Protein AF-E9SBH8-F1 (afdb_monomer_lite)

Sequence (63 aa):
MKDNKEKQNKSENIELSEEDKIAFVKAMKIGYYKEFHKQGLITDQQLEMLIAMQDRTDISQTA

Radius of gyration: 21.0 Å; chains: 1; bounding box: 33×51×55 Å

Foldseek 3Di:
DDDDPPPPPPPPPPDDDPVVVLVVVLVVQLVVLVVCVVVVVDDPVVSVVSNVVSVVVVVPPPD

pLDDT: mean 80.28, std 19.34, range [36.06, 98.25]

Structure (mmCIF, N/CA/C/O backbone):
data_AF-E9SBH8-F1
#
_entry.id   AF-E9SBH8-F1
#
loop_
_atom_site.group_PDB
_atom_site.id
_atom_site.type_symbol
_atom_site.label_atom_id
_atom_site.label_alt_id
_atom_site.label_comp_id
_atom_site.label_asym_id
_atom_site.label_entity_id
_atom_site.label_seq_id
_atom_site.pdbx_PDB_ins_code
_atom_site.Cartn_x
_atom_site.Cartn_y
_atom_site.Cartn_z
_atom_site.occupancy
_atom_site.B_iso_or_equiv
_atom_site.auth_seq_id
_atom_site.auth_comp_id
_atom_site.auth_asym_id
_atom_site.auth_atom_id
_atom_site.pdbx_PDB_model_num
ATOM 1 N N . MET A 1 1 ? 9.304 -38.915 -43.972 1.00 43.47 1 MET A N 1
ATOM 2 C CA . MET A 1 1 ? 10.319 -38.053 -43.329 1.00 43.47 1 MET A CA 1
ATOM 3 C C . MET A 1 1 ? 9.859 -36.612 -43.457 1.00 43.47 1 MET A C 1
ATOM 5 O O . MET A 1 1 ? 9.542 -36.251 -44.580 1.00 43.47 1 MET A O 1
ATOM 9 N N . LYS A 1 2 ? 9.929 -35.860 -42.341 1.00 47.44 2 LYS A N 1
ATOM 10 C CA . LYS A 1 2 ? 10.098 -34.391 -42.243 1.00 47.44 2 LYS A CA 1
ATOM 11 C C . LYS A 1 2 ? 8.855 -33.546 -42.613 1.00 47.44 2 LYS A C 1
ATOM 13 O O . LYS A 1 2 ? 8.234 -33.800 -43.628 1.00 47.44 2 LYS A O 1
ATOM 18 N N . ASP A 1 3 ? 8.358 -32.599 -41.812 1.00 44.94 3 ASP A N 1
ATOM 19 C CA . ASP A 1 3 ? 8.978 -31.771 -40.770 1.00 44.94 3 ASP A CA 1
ATOM 20 C C . ASP A 1 3 ? 7.951 -31.355 -39.697 1.00 44.94 3 ASP A C 1
ATOM 22 O O . ASP A 1 3 ? 6.988 -30.647 -39.991 1.00 44.94 3 ASP A O 1
ATOM 26 N N . ASN A 1 4 ? 8.180 -31.739 -38.438 1.00 53.91 4 ASN A N 1
ATOM 27 C CA . ASN A 1 4 ? 7.499 -31.145 -37.288 1.00 53.91 4 ASN A CA 1
ATOM 28 C C . ASN A 1 4 ? 8.361 -29.965 -36.818 1.00 53.91 4 ASN A C 1
ATOM 30 O O . ASN A 1 4 ? 9.355 -30.160 -36.121 1.00 53.91 4 ASN A O 1
ATOM 34 N N . LYS A 1 5 ? 8.045 -28.742 -37.263 1.00 54.09 5 LYS A N 1
ATOM 35 C CA . LYS A 1 5 ? 8.680 -27.530 -36.727 1.00 54.09 5 LYS A CA 1
ATOM 36 C C . LYS A 1 5 ? 8.131 -27.286 -35.326 1.00 54.09 5 LYS A C 1
ATOM 38 O O . LYS A 1 5 ? 7.144 -26.574 -35.153 1.00 54.09 5 LYS A O 1
ATOM 43 N N . GLU A 1 6 ? 8.789 -27.876 -34.335 1.00 56.94 6 GLU A N 1
ATOM 44 C CA . GLU A 1 6 ? 8.713 -27.422 -32.952 1.00 5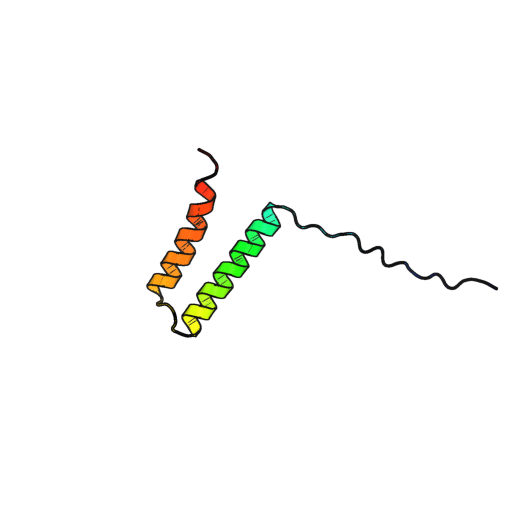6.94 6 GLU A CA 1
ATOM 45 C C . GLU A 1 6 ? 9.100 -25.941 -32.932 1.00 56.94 6 GLU A C 1
ATOM 47 O O . GLU A 1 6 ? 10.260 -25.565 -33.107 1.00 56.94 6 GLU A O 1
ATOM 52 N N . LYS A 1 7 ? 8.097 -25.072 -32.782 1.00 57.53 7 LYS A N 1
ATOM 53 C CA . LYS A 1 7 ? 8.329 -23.683 -32.408 1.00 57.53 7 LYS A CA 1
ATOM 54 C C . LYS A 1 7 ? 8.903 -23.726 -30.999 1.00 57.53 7 LYS A C 1
ATOM 56 O O . LYS A 1 7 ? 8.160 -23.840 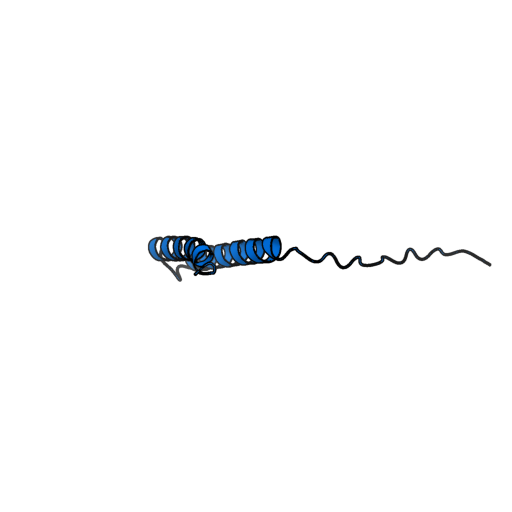-30.029 1.00 57.53 7 LYS A O 1
ATOM 61 N N . GLN A 1 8 ? 10.228 -23.677 -30.898 1.00 52.31 8 GLN A N 1
ATOM 62 C CA . GLN A 1 8 ? 10.895 -23.315 -29.660 1.00 52.31 8 GLN A CA 1
ATOM 63 C C . GLN A 1 8 ? 10.336 -21.954 -29.242 1.00 52.31 8 GLN A C 1
ATOM 65 O O . GLN A 1 8 ? 10.678 -20.928 -29.831 1.00 52.31 8 GLN A O 1
ATOM 70 N N . ASN A 1 9 ? 9.442 -21.953 -28.252 1.00 59.66 9 ASN A N 1
ATOM 71 C CA . ASN A 1 9 ? 9.145 -20.769 -27.463 1.00 59.66 9 ASN A CA 1
ATOM 72 C C . ASN A 1 9 ? 10.443 -20.411 -26.748 1.00 59.66 9 ASN A C 1
ATOM 74 O O . ASN A 1 9 ? 10.723 -20.884 -25.649 1.00 59.66 9 ASN A O 1
ATOM 78 N N . LYS A 1 10 ? 11.275 -19.626 -27.429 1.00 57.94 10 LYS A N 1
ATOM 79 C CA . LYS A 1 10 ? 12.379 -18.921 -26.810 1.00 57.94 10 LYS A CA 1
ATOM 80 C C . LYS A 1 10 ? 11.715 -18.025 -25.772 1.00 57.94 10 LYS A C 1
ATOM 82 O O . LYS A 1 10 ? 11.058 -17.055 -26.136 1.00 57.94 10 LYS A O 1
ATOM 87 N N . SER A 1 11 ? 11.782 -18.412 -24.500 1.00 64.06 11 SER A N 1
ATOM 88 C CA . SER A 1 11 ? 11.441 -17.514 -23.408 1.00 64.06 11 SER A CA 1
ATOM 89 C C . SER A 1 11 ? 12.473 -16.398 -23.467 1.00 64.06 11 SER A C 1
ATOM 91 O O . SER A 1 11 ? 13.576 -16.524 -22.933 1.00 64.06 11 SER A O 1
ATOM 93 N N . GLU A 1 12 ? 12.175 -15.353 -24.231 1.00 69.25 12 GLU A N 1
ATOM 94 C CA . GLU A 1 12 ? 12.879 -14.095 -24.079 1.00 69.25 12 GLU A CA 1
ATOM 95 C C . GLU A 1 12 ? 12.705 -13.726 -22.612 1.00 69.25 12 GLU A C 1
ATOM 97 O O . GLU A 1 12 ? 11.586 -13.655 -22.104 1.00 69.25 12 GLU A O 1
ATOM 102 N N . ASN A 1 13 ? 13.827 -13.669 -21.900 1.00 70.88 13 ASN A N 1
ATOM 103 C CA . ASN A 1 13 ? 13.850 -13.294 -20.503 1.00 70.88 13 ASN A CA 1
ATOM 104 C C . ASN A 1 13 ? 13.426 -11.823 -20.461 1.00 70.88 13 ASN A C 1
ATOM 106 O O . ASN A 1 13 ? 14.236 -10.936 -20.721 1.00 70.88 13 ASN A O 1
ATOM 110 N N . ILE A 1 14 ? 12.127 -1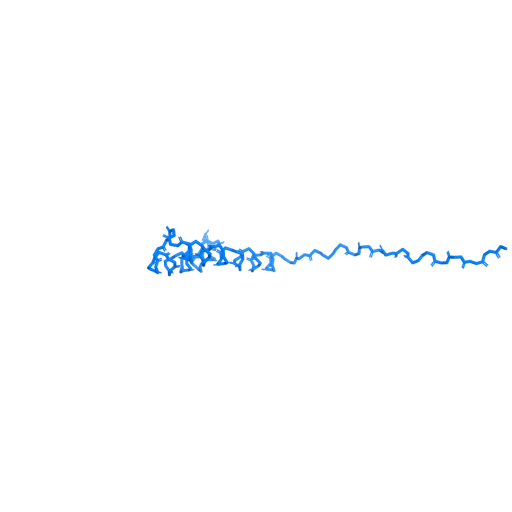1.581 -20.280 1.00 77.31 14 ILE A N 1
ATOM 111 C CA . ILE A 1 14 ? 11.574 -10.240 -20.124 1.00 77.31 14 ILE A CA 1
ATOM 112 C C . ILE A 1 14 ? 11.996 -9.788 -18.729 1.00 77.31 14 ILE A C 1
ATOM 114 O O . ILE A 1 14 ? 11.324 -10.063 -17.736 1.00 77.31 14 ILE A O 1
ATOM 118 N N . GLU A 1 15 ? 13.161 -9.154 -18.653 1.00 83.44 15 GLU A N 1
ATOM 119 C CA . GLU A 1 15 ? 13.631 -8.516 -17.433 1.00 83.44 15 GLU A CA 1
ATOM 120 C C . 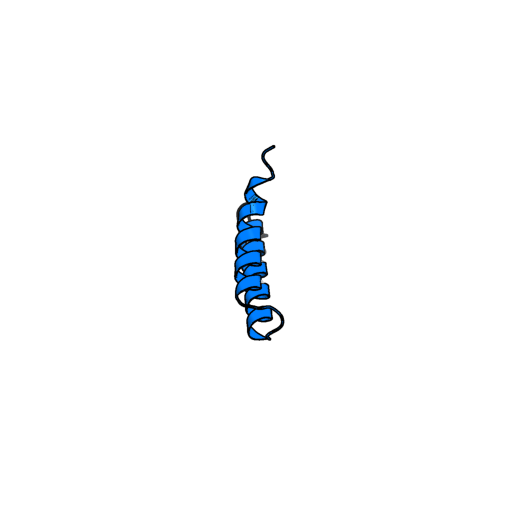GLU A 1 15 ? 13.006 -7.127 -17.316 1.00 83.44 15 GLU A C 1
ATOM 122 O O . GLU A 1 15 ? 13.040 -6.325 -18.248 1.00 83.44 15 GLU A O 1
ATOM 127 N N . LEU A 1 16 ? 12.413 -6.851 -16.155 1.00 84.25 16 LEU A N 1
ATOM 128 C CA . LEU A 1 16 ? 11.932 -5.517 -15.812 1.00 84.25 16 LEU A CA 1
ATOM 129 C C . LEU A 1 16 ? 13.121 -4.561 -15.668 1.00 84.25 16 LEU A C 1
ATOM 131 O O . LEU A 1 16 ? 14.168 -4.949 -15.138 1.00 84.25 16 LEU A O 1
ATOM 135 N N . SER A 1 17 ? 12.934 -3.304 -16.071 1.00 91.06 17 SER A N 1
ATOM 136 C CA . SER A 1 17 ? 13.875 -2.242 -15.714 1.00 91.06 17 SER A CA 1
ATOM 137 C C . SER A 1 17 ? 13.913 -2.056 -14.190 1.00 91.06 17 SER A C 1
ATOM 139 O O . SER A 1 17 ? 12.981 -2.441 -13.479 1.00 91.06 17 SER A O 1
ATOM 141 N N . GLU A 1 18 ? 14.983 -1.467 -13.655 1.00 89.19 18 GLU A N 1
ATOM 142 C CA . GLU A 1 18 ? 15.054 -1.173 -12.214 1.00 89.19 18 GLU A CA 1
ATOM 143 C C . GLU A 1 18 ? 13.955 -0.197 -11.772 1.00 89.19 18 GLU A C 1
ATOM 145 O O . GLU A 1 18 ? 13.360 -0.366 -10.709 1.00 89.19 18 GLU A O 1
ATOM 150 N N . GLU A 1 19 ? 13.613 0.767 -12.625 1.00 89.81 19 GLU A N 1
ATOM 151 C CA . GLU A 1 19 ? 12.514 1.711 -12.408 1.00 89.81 19 GLU A CA 1
ATOM 152 C C . GLU A 1 19 ? 11.170 0.978 -12.296 1.00 89.81 19 GLU A C 1
ATOM 154 O O . GLU A 1 19 ? 10.410 1.205 -11.350 1.00 89.81 19 GLU A O 1
ATOM 159 N N . ASP A 1 20 ? 10.913 0.023 -13.196 1.00 90.19 20 ASP A N 1
ATOM 160 C CA . ASP A 1 20 ? 9.698 -0.794 -13.167 1.00 90.19 20 ASP A CA 1
ATOM 161 C C . ASP A 1 20 ? 9.659 -1.720 -11.948 1.00 90.19 20 ASP A C 1
ATOM 163 O O . ASP A 1 20 ? 8.599 -1.907 -11.349 1.00 90.19 20 ASP A O 1
ATOM 167 N N . LYS A 1 21 ? 10.803 -2.280 -11.530 1.00 91.19 21 LYS A N 1
ATOM 168 C CA . LYS A 1 21 ? 10.894 -3.086 -10.300 1.00 91.19 21 LYS A CA 1
ATOM 169 C C . LYS A 1 21 ? 10.559 -2.247 -9.072 1.00 91.19 21 LYS A C 1
ATOM 171 O O . LYS A 1 21 ? 9.794 -2.697 -8.218 1.00 91.19 21 LYS A O 1
ATOM 176 N N . ILE A 1 22 ? 11.088 -1.027 -8.986 1.00 90.44 22 ILE A N 1
ATOM 177 C CA . ILE A 1 22 ? 10.799 -0.099 -7.887 1.00 90.44 22 ILE A CA 1
ATOM 178 C C . ILE A 1 22 ? 9.311 0.263 -7.883 1.00 90.44 22 ILE A C 1
ATOM 180 O O . ILE A 1 22 ? 8.655 0.138 -6.845 1.00 90.44 22 ILE A O 1
ATOM 184 N N . ALA A 1 23 ? 8.752 0.639 -9.036 1.00 90.38 23 ALA A N 1
ATOM 185 C CA . ALA A 1 23 ? 7.334 0.964 -9.173 1.00 90.38 23 ALA A CA 1
ATOM 186 C C . ALA A 1 23 ? 6.435 -0.226 -8.795 1.00 90.38 23 ALA A C 1
ATOM 188 O O . ALA A 1 23 ? 5.452 -0.066 -8.065 1.00 90.38 23 ALA A O 1
ATOM 189 N N . PHE A 1 24 ? 6.806 -1.433 -9.220 1.00 92.06 24 PHE A N 1
ATOM 190 C CA . PHE A 1 24 ? 6.106 -2.666 -8.881 1.00 92.06 24 PHE A CA 1
ATOM 191 C C . PHE A 1 24 ? 6.125 -2.940 -7.372 1.00 92.06 24 PHE A C 1
ATOM 193 O O . PHE A 1 24 ? 5.076 -3.161 -6.762 1.00 92.06 24 PHE A O 1
ATOM 200 N N . VAL A 1 25 ? 7.295 -2.856 -6.733 1.00 92.44 25 VAL A N 1
ATOM 201 C CA . VAL A 1 25 ? 7.426 -3.017 -5.276 1.00 92.44 25 VAL A CA 1
ATOM 202 C C . VAL A 1 25 ? 6.614 -1.953 -4.533 1.00 92.44 25 VAL A C 1
ATOM 204 O O . VAL A 1 25 ? 5.960 -2.262 -3.532 1.00 92.44 25 VAL A O 1
ATOM 207 N N . LYS A 1 26 ? 6.602 -0.710 -5.028 1.00 92.38 26 LYS A N 1
ATOM 208 C CA . LYS A 1 26 ? 5.810 0.389 -4.461 1.00 92.38 26 LYS A CA 1
ATOM 209 C C . LYS A 1 26 ? 4.314 0.058 -4.487 1.00 92.38 26 LYS A C 1
ATOM 211 O O . LYS A 1 26 ? 3.646 0.157 -3.454 1.00 92.38 26 LYS A O 1
ATOM 216 N N . ALA A 1 27 ? 3.808 -0.400 -5.631 1.00 93.56 27 ALA A N 1
ATOM 217 C CA . ALA A 1 27 ? 2.415 -0.808 -5.793 1.00 93.56 27 ALA A CA 1
ATOM 218 C C . ALA A 1 27 ? 2.043 -1.977 -4.865 1.00 93.56 27 ALA A C 1
ATOM 220 O O . ALA A 1 27 ? 1.012 -1.922 -4.190 1.00 93.56 27 ALA A O 1
ATOM 221 N N . MET A 1 28 ? 2.909 -2.991 -4.762 1.00 95.62 28 MET A N 1
ATOM 222 C CA . MET A 1 28 ? 2.714 -4.136 -3.866 1.00 95.62 28 MET A CA 1
ATOM 223 C C . MET A 1 28 ? 2.579 -3.704 -2.403 1.00 95.62 28 MET A C 1
ATOM 225 O O . MET A 1 28 ? 1.634 -4.105 -1.724 1.00 95.62 28 MET A O 1
ATOM 229 N N . LYS A 1 29 ? 3.481 -2.842 -1.917 1.00 94.44 29 LYS A N 1
ATOM 230 C CA . LYS A 1 29 ? 3.434 -2.321 -0.541 1.00 94.44 29 LYS A CA 1
ATOM 231 C C . LYS A 1 29 ? 2.127 -1.576 -0.249 1.00 94.44 29 LYS A C 1
ATOM 233 O O . LYS A 1 29 ? 1.500 -1.840 0.772 1.00 94.44 29 LYS A O 1
ATOM 238 N N . ILE A 1 30 ? 1.670 -0.717 -1.167 1.00 94.19 30 ILE A N 1
ATOM 239 C CA . ILE A 1 30 ? 0.381 -0.015 -1.026 1.00 94.19 30 ILE A CA 1
ATOM 240 C C . ILE A 1 30 ? -0.780 -1.017 -0.956 1.00 94.19 30 ILE A C 1
ATOM 242 O O . ILE A 1 30 ? -1.696 -0.838 -0.152 1.00 94.19 30 ILE A O 1
ATOM 246 N N . GLY A 1 31 ? -0.738 -2.077 -1.769 1.00 96.38 31 GLY A N 1
ATOM 247 C CA . GLY A 1 31 ? -1.711 -3.168 -1.718 1.00 96.38 31 GLY A CA 1
ATOM 248 C C . GLY A 1 31 ? -1.790 -3.816 -0.334 1.00 96.38 31 GLY A C 1
ATOM 249 O O . GLY A 1 31 ? -2.883 -3.940 0.218 1.00 96.38 31 GLY A O 1
ATOM 250 N N . TYR A 1 32 ? -0.642 -4.146 0.264 1.00 97.56 32 TYR A N 1
ATOM 251 C CA . TYR A 1 32 ? -0.587 -4.714 1.614 1.00 97.56 32 TYR A CA 1
ATOM 252 C C . TYR A 1 32 ? -1.129 -3.765 2.681 1.00 97.56 32 TYR A C 1
ATOM 254 O O . TYR A 1 32 ? -1.935 -4.187 3.507 1.00 97.56 32 TYR A O 1
ATOM 262 N N . TYR A 1 33 ? -0.749 -2.484 2.656 1.00 96.75 33 TYR A N 1
ATOM 263 C CA . TYR A 1 33 ? -1.246 -1.522 3.644 1.00 96.75 33 TYR A CA 1
ATOM 264 C C . TYR A 1 33 ? -2.773 -1.386 3.577 1.00 96.75 33 TYR A C 1
ATOM 266 O O . TYR A 1 33 ? -3.440 -1.381 4.611 1.00 96.75 33 TYR A O 1
ATOM 274 N N . LYS A 1 34 ? -3.347 -1.350 2.367 1.00 96.75 34 LYS A N 1
ATOM 275 C CA . LYS A 1 34 ? -4.806 -1.318 2.180 1.00 96.75 34 LYS A CA 1
ATOM 276 C C . LYS A 1 34 ? -5.492 -2.579 2.699 1.00 96.75 34 LYS A C 1
ATOM 278 O O . LYS A 1 34 ? -6.568 -2.481 3.284 1.00 96.75 34 LYS A O 1
ATOM 283 N N . GLU A 1 35 ? -4.888 -3.747 2.506 1.00 98.19 35 GLU A N 1
ATOM 284 C CA . GLU A 1 35 ? -5.446 -5.005 3.006 1.00 98.19 35 GLU A CA 1
ATOM 285 C C . GLU A 1 35 ? -5.382 -5.081 4.539 1.00 98.19 35 GLU A C 1
ATOM 287 O O . GLU A 1 35 ? -6.368 -5.447 5.175 1.00 98.19 35 GLU A O 1
ATOM 292 N N . PHE A 1 36 ? -4.284 -4.634 5.159 1.00 97.62 36 PHE A N 1
ATOM 293 C CA . PHE A 1 36 ? -4.193 -4.522 6.620 1.00 97.62 36 PHE A CA 1
ATOM 294 C C . PHE A 1 36 ? -5.244 -3.571 7.190 1.00 97.62 36 PHE A C 1
ATOM 296 O O . PHE A 1 36 ? -5.864 -3.877 8.208 1.00 97.62 36 PHE A O 1
ATOM 303 N N . HIS A 1 37 ? -5.485 -2.450 6.510 1.00 98.06 37 HIS A N 1
ATOM 304 C CA . HIS A 1 37 ? -6.538 -1.516 6.887 1.00 98.06 37 HIS A CA 1
ATOM 305 C C . HIS A 1 37 ? -7.926 -2.162 6.800 1.00 98.06 37 HIS A C 1
ATOM 307 O O . HIS A 1 37 ? -8.708 -2.101 7.745 1.00 98.06 37 HIS A O 1
ATOM 313 N N . LYS A 1 38 ? -8.217 -2.866 5.700 1.00 98.00 38 LYS A N 1
ATOM 314 C CA . LYS A 1 38 ? -9.483 -3.588 5.507 1.00 98.00 38 LYS A CA 1
ATOM 315 C C . LYS A 1 38 ? -9.727 -4.658 6.579 1.00 98.00 38 LYS A C 1
ATOM 317 O O . LYS A 1 38 ? -10.873 -4.900 6.945 1.00 98.00 38 LYS A O 1
ATOM 322 N N . GLN A 1 39 ? -8.665 -5.282 7.083 1.00 98.12 39 GLN A N 1
ATOM 323 C CA . GLN A 1 39 ? -8.721 -6.252 8.180 1.00 98.12 39 GLN A CA 1
ATOM 324 C C . GLN A 1 39 ? -8.806 -5.598 9.572 1.00 98.12 39 GLN A C 1
ATOM 326 O O . GLN A 1 39 ? -8.922 -6.308 10.567 1.00 98.12 39 GLN A O 1
ATOM 331 N N . GLY A 1 40 ? -8.747 -4.264 9.663 1.00 97.62 40 GLY A N 1
ATOM 332 C CA . GLY A 1 40 ? -8.765 -3.523 10.925 1.00 97.62 40 GLY A CA 1
ATOM 333 C C . GLY A 1 40 ? -7.461 -3.616 11.724 1.00 97.62 40 GLY A C 1
ATOM 334 O O . GLY A 1 40 ? -7.455 -3.308 12.913 1.00 97.62 40 GLY A O 1
ATOM 335 N N . LEU A 1 41 ? -6.361 -4.050 11.098 1.00 98.25 41 LEU A N 1
ATOM 336 C CA . LEU A 1 41 ? -5.050 -4.174 11.748 1.00 98.25 41 LEU A CA 1
ATOM 337 C C . LEU A 1 41 ? -4.347 -2.824 11.912 1.00 98.25 41 LEU A C 1
ATOM 339 O O . LEU A 1 41 ? -3.501 -2.672 12.791 1.00 98.25 41 LEU A O 1
ATOM 343 N N . ILE A 1 42 ? -4.686 -1.860 11.056 1.00 98.12 42 ILE A N 1
ATOM 344 C CA . ILE A 1 42 ? -4.204 -0.480 11.118 1.00 98.12 42 ILE A CA 1
ATOM 345 C C . ILE A 1 42 ? -5.374 0.485 10.943 1.00 98.12 42 ILE A C 1
ATOM 347 O O . ILE A 1 42 ? -6.395 0.123 10.360 1.00 98.12 42 ILE A O 1
ATOM 351 N N . THR A 1 43 ? -5.216 1.712 11.435 1.00 98.25 43 THR A N 1
ATOM 352 C CA . THR A 1 43 ? -6.206 2.790 11.289 1.00 98.25 43 THR A CA 1
ATOM 353 C C . THR A 1 43 ? -6.019 3.574 9.987 1.00 98.25 43 THR A C 1
ATOM 355 O O . THR A 1 43 ? -4.949 3.516 9.374 1.00 98.25 43 THR A O 1
ATOM 358 N N . ASP A 1 44 ? -7.022 4.371 9.602 1.00 97.62 44 ASP A N 1
ATOM 359 C CA . ASP A 1 44 ? -6.934 5.300 8.464 1.00 97.62 44 ASP A CA 1
ATOM 360 C C . ASP A 1 44 ? -5.690 6.205 8.562 1.00 97.62 44 ASP A C 1
ATOM 362 O O . ASP A 1 44 ? -4.915 6.325 7.615 1.00 97.62 44 ASP A O 1
ATOM 366 N N . GLN A 1 45 ? -5.430 6.771 9.747 1.00 97.56 45 GLN A N 1
ATOM 367 C CA . GLN A 1 45 ? -4.269 7.640 9.985 1.00 97.56 45 GLN A CA 1
ATOM 368 C C . GLN A 1 45 ? -2.936 6.906 9.791 1.00 97.56 45 GLN A C 1
ATOM 370 O O . GLN A 1 45 ? -1.977 7.467 9.259 1.00 97.56 45 GLN A O 1
ATOM 375 N N . GLN A 1 46 ? -2.856 5.643 10.218 1.00 97.38 46 GLN A N 1
ATOM 376 C CA . GLN A 1 46 ? -1.657 4.827 10.031 1.00 97.38 46 GLN A CA 1
ATOM 377 C C . GLN A 1 46 ? -1.455 4.461 8.556 1.00 97.38 46 GLN A C 1
ATOM 379 O O . GLN A 1 46 ? -0.319 4.477 8.082 1.00 97.38 46 GLN A O 1
ATOM 384 N N . LEU A 1 47 ? -2.534 4.185 7.817 1.00 96.81 47 LEU A N 1
ATOM 385 C CA . LEU A 1 47 ? -2.481 3.948 6.375 1.00 96.81 47 LEU A CA 1
ATOM 386 C C . LEU A 1 47 ? -1.965 5.183 5.620 1.00 96.81 47 LEU A C 1
ATOM 388 O O . LEU A 1 47 ? -1.048 5.058 4.807 1.00 96.81 47 LEU A O 1
ATOM 392 N N . GLU A 1 48 ? -2.505 6.369 5.910 1.00 95.50 48 GLU A N 1
ATOM 393 C CA . GLU A 1 48 ? -2.054 7.629 5.302 1.00 95.50 48 GLU A CA 1
ATOM 394 C C . GLU A 1 48 ? -0.569 7.896 5.576 1.00 95.50 48 GLU A C 1
ATOM 396 O O . GLU A 1 48 ? 0.190 8.221 4.659 1.00 95.50 48 GLU A O 1
ATOM 401 N N . MET A 1 49 ? -0.125 7.688 6.821 1.00 95.50 49 MET A N 1
ATOM 402 C CA . MET A 1 49 ? 1.279 7.836 7.205 1.00 95.50 49 MET A CA 1
ATOM 403 C C . MET A 1 49 ? 2.193 6.879 6.425 1.00 95.50 49 MET A C 1
ATOM 405 O O . MET A 1 49 ? 3.230 7.306 5.914 1.00 95.50 49 MET A O 1
ATOM 409 N N . LEU A 1 50 ? 1.817 5.602 6.303 1.00 94.12 50 LEU A N 1
ATOM 410 C CA . LEU A 1 50 ? 2.605 4.591 5.586 1.00 94.12 50 LEU A CA 1
ATOM 411 C C . LEU A 1 50 ? 2.744 4.913 4.094 1.00 94.12 50 LEU A C 1
ATOM 413 O O . LEU A 1 50 ? 3.828 4.755 3.531 1.00 94.12 50 LEU A O 1
ATOM 417 N N . ILE A 1 51 ? 1.674 5.405 3.463 1.00 92.25 51 ILE A N 1
ATOM 418 C CA . ILE A 1 51 ? 1.712 5.852 2.064 1.00 92.25 51 ILE A CA 1
ATOM 419 C C . ILE A 1 51 ? 2.655 7.057 1.924 1.00 92.25 51 ILE A C 1
ATOM 421 O O . ILE A 1 51 ? 3.550 7.036 1.080 1.00 92.25 51 ILE A O 1
ATOM 425 N N . ALA A 1 52 ? 2.537 8.060 2.800 1.00 91.50 52 ALA A N 1
ATOM 426 C CA . ALA A 1 52 ? 3.365 9.267 2.749 1.00 91.50 52 ALA A CA 1
ATOM 427 C C . ALA A 1 52 ? 4.862 9.004 3.012 1.00 91.50 52 ALA A C 1
ATOM 429 O O . ALA A 1 52 ? 5.722 9.659 2.423 1.00 91.50 52 ALA A O 1
ATOM 430 N N . MET A 1 53 ? 5.204 8.055 3.892 1.00 89.19 53 MET A N 1
ATOM 431 C CA . MET A 1 53 ? 6.601 7.667 4.144 1.00 89.19 53 MET A CA 1
ATOM 432 C C . MET A 1 53 ? 7.241 7.013 2.919 1.00 89.19 53 MET A C 1
ATOM 434 O O . MET A 1 53 ? 8.424 7.225 2.646 1.00 89.19 53 MET A O 1
ATOM 438 N N . GLN A 1 54 ? 6.459 6.247 2.160 1.00 83.81 54 GLN A N 1
ATOM 439 C CA . GLN A 1 54 ? 6.957 5.554 0.982 1.00 83.81 54 GLN A CA 1
ATOM 440 C C . GLN A 1 54 ? 7.395 6.525 -0.120 1.00 83.81 54 GLN A C 1
ATOM 442 O O . GLN A 1 54 ? 8.410 6.281 -0.759 1.00 83.81 54 GLN A O 1
ATOM 447 N N . ASP A 1 55 ? 6.708 7.658 -0.273 1.00 76.12 55 ASP A N 1
ATOM 448 C CA . ASP A 1 55 ? 7.084 8.706 -1.233 1.00 76.12 55 ASP A CA 1
ATOM 449 C C . ASP A 1 55 ? 8.318 9.514 -0.802 1.00 76.12 55 ASP A C 1
ATOM 451 O O . ASP A 1 55 ? 9.019 10.082 -1.635 1.00 76.12 55 ASP A O 1
ATOM 455 N N . ARG A 1 56 ? 8.624 9.555 0.500 1.00 70.75 56 ARG A N 1
ATOM 456 C CA . ARG A 1 56 ? 9.799 10.271 1.032 1.00 70.75 56 ARG A CA 1
ATOM 457 C C . ARG A 1 56 ? 11.089 9.465 0.964 1.00 70.75 56 ARG A C 1
ATOM 459 O O . ARG A 1 56 ? 12.171 10.045 1.015 1.00 70.75 56 ARG A O 1
ATOM 466 N N . THR A 1 57 ? 10.991 8.141 0.874 1.00 58.41 57 THR A N 1
ATOM 467 C CA . THR A 1 57 ? 12.176 7.267 0.862 1.00 58.41 57 THR A CA 1
ATOM 468 C C . THR A 1 57 ? 12.962 7.416 -0.448 1.00 58.41 57 THR A C 1
ATOM 470 O O .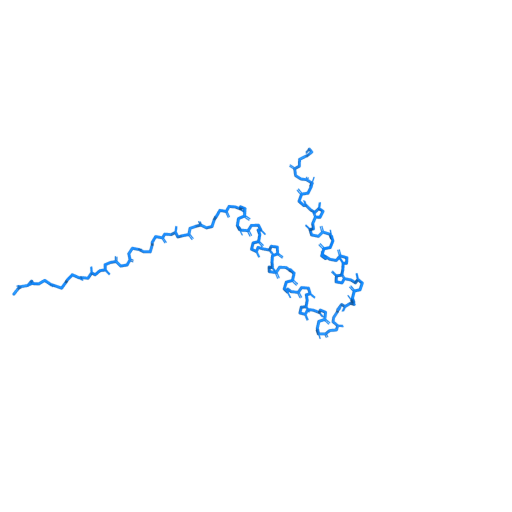 THR A 1 57 ? 14.183 7.281 -0.451 1.00 58.41 57 THR A O 1
ATOM 473 N N . ASP A 1 58 ? 12.277 7.812 -1.526 1.00 56.22 58 ASP A N 1
ATOM 474 C CA . ASP A 1 58 ? 12.853 8.048 -2.855 1.00 56.22 58 ASP A CA 1
ATOM 475 C C . ASP A 1 58 ? 13.806 9.272 -2.889 1.00 56.22 58 ASP A C 1
ATOM 477 O O . ASP A 1 58 ? 14.616 9.406 -3.800 1.00 56.22 58 ASP A O 1
ATOM 481 N N . ILE A 1 59 ? 13.771 10.146 -1.871 1.00 54.41 59 ILE A N 1
ATOM 482 C CA . ILE A 1 59 ? 14.547 11.403 -1.813 1.00 54.41 59 ILE A CA 1
ATOM 483 C C . ILE A 1 59 ? 15.894 11.236 -1.073 1.00 54.41 59 ILE A C 1
ATOM 485 O O . ILE A 1 59 ? 16.716 12.148 -1.055 1.00 54.41 59 ILE A O 1
ATOM 489 N N . SER A 1 60 ? 16.147 10.081 -0.443 1.00 49.34 60 SER A N 1
ATOM 490 C CA . SER A 1 60 ? 17.311 9.884 0.441 1.00 49.34 60 SER A CA 1
ATOM 491 C C . SER A 1 60 ? 18.526 9.214 -0.222 1.00 49.34 60 SER A C 1
ATOM 493 O O . SER A 1 60 ? 19.506 8.953 0.472 1.00 49.34 60 SER A O 1
ATOM 495 N N . GLN A 1 61 ? 18.496 8.924 -1.529 1.00 46.44 61 GLN A N 1
ATOM 496 C CA . GLN A 1 61 ? 19.637 8.323 -2.248 1.00 46.44 61 GLN A CA 1
ATOM 497 C C . GLN A 1 61 ? 20.481 9.325 -3.060 1.00 46.44 61 GLN A C 1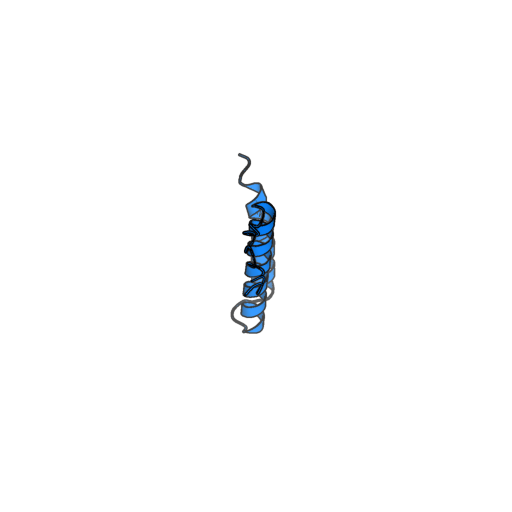
ATOM 499 O O . GLN A 1 61 ? 21.380 8.922 -3.792 1.00 46.44 61 GLN A O 1
ATOM 504 N N . THR A 1 62 ? 20.248 10.630 -2.899 1.00 44.50 62 THR A N 1
ATOM 505 C CA . THR A 1 62 ? 21.088 11.702 -3.466 1.00 44.50 62 THR A CA 1
ATOM 506 C C . THR A 1 62 ? 21.618 12.632 -2.371 1.00 44.50 62 THR A C 1
ATOM 508 O O . THR A 1 62 ? 21.292 13.820 -2.356 1.00 44.50 62 THR A O 1
ATOM 511 N N . ALA A 1 63 ? 22.405 12.092 -1.438 1.00 36.06 63 ALA A N 1
ATOM 512 C CA . ALA A 1 63 ? 23.202 12.863 -0.481 1.00 36.06 63 ALA A CA 1
ATOM 513 C C . ALA A 1 63 ? 24.568 12.202 -0.273 1.00 36.06 63 ALA A C 1
ATOM 515 O O . ALA A 1 63 ? 24.595 10.956 -0.151 1.00 36.06 63 ALA A O 1
#

Organism: NCBI:txid246199

Secondary structure (DSSP, 8-state):
--------------PPPHHHHHHHHHHHHHHHHHHHHHTTSS-HHHHHHHHHHHHHHTTTT--